Protein AF-A0A5C6M792-F1 (afdb_monomer)

pLDDT: mean 93.6, std 8.15, range [60.09, 98.56]

Structure (mmCIF, N/CA/C/O backbone):
data_AF-A0A5C6M792-F1
#
_entry.id   AF-A0A5C6M792-F1
#
loop_
_atom_site.group_PDB
_atom_site.id
_atom_site.type_symbol
_atom_site.label_atom_id
_atom_site.label_alt_id
_atom_site.label_comp_id
_atom_site.label_asym_id
_atom_site.label_entity_id
_atom_site.label_seq_id
_atom_site.pdbx_PDB_ins_code
_atom_site.Cartn_x
_atom_site.Cartn_y
_atom_site.Cartn_z
_atom_site.occupancy
_atom_site.B_iso_or_equiv
_atom_site.auth_seq_id
_atom_site.auth_comp_id
_atom_site.auth_asym_id
_atom_site.auth_atom_id
_atom_site.pdbx_PDB_model_num
ATOM 1 N N . LYS A 1 1 ? 19.924 -3.749 -3.472 1.00 66.12 1 LYS A N 1
ATOM 2 C CA . LYS A 1 1 ? 19.057 -4.596 -2.608 1.00 66.12 1 LYS A CA 1
ATOM 3 C C . LYS A 1 1 ? 18.545 -3.744 -1.450 1.00 66.12 1 LYS A C 1
ATOM 5 O O . LYS A 1 1 ? 19.306 -2.908 -0.982 1.00 66.12 1 LYS A O 1
ATOM 10 N N . MET A 1 2 ? 17.282 -3.889 -1.036 1.00 75.38 2 MET A N 1
ATOM 11 C CA . MET A 1 2 ? 16.770 -3.183 0.149 1.00 75.38 2 MET A CA 1
ATOM 12 C C . MET A 1 2 ? 17.341 -3.859 1.402 1.00 75.38 2 MET A C 1
ATOM 14 O O . MET A 1 2 ? 17.395 -5.088 1.438 1.00 75.38 2 MET A O 1
ATOM 18 N N . LYS A 1 3 ? 17.820 -3.086 2.383 1.00 83.38 3 LYS A N 1
ATOM 19 C CA . LYS A 1 3 ? 18.275 -3.642 3.667 1.00 83.38 3 LYS A CA 1
ATOM 20 C C . LYS A 1 3 ? 17.067 -4.176 4.445 1.00 83.38 3 LYS A C 1
ATOM 22 O O . LYS A 1 3 ? 15.951 -3.697 4.239 1.00 83.38 3 LYS A O 1
ATOM 27 N N . GLN A 1 4 ? 17.291 -5.160 5.313 1.00 81.00 4 GLN A N 1
ATOM 28 C CA . GLN A 1 4 ? 16.243 -5.672 6.192 1.00 81.00 4 GLN A CA 1
ATOM 29 C C . GLN A 1 4 ? 15.689 -4.529 7.051 1.00 81.00 4 GLN A C 1
ATOM 31 O O . GLN A 1 4 ? 16.444 -3.736 7.611 1.00 81.00 4 GLN A O 1
ATOM 36 N N . THR A 1 5 ? 14.367 -4.425 7.107 1.00 80.00 5 THR A N 1
ATOM 37 C CA . THR A 1 5 ? 13.636 -3.429 7.890 1.00 80.00 5 THR A CA 1
ATOM 38 C C . THR A 1 5 ? 12.331 -4.059 8.359 1.00 80.00 5 THR A C 1
ATOM 40 O O . THR A 1 5 ? 11.811 -4.962 7.699 1.00 80.00 5 THR A O 1
ATOM 43 N N . PHE A 1 6 ? 11.828 -3.611 9.504 1.00 82.62 6 PHE A N 1
ATOM 44 C CA . PHE A 1 6 ? 10.613 -4.130 10.118 1.00 82.62 6 PHE A CA 1
ATOM 45 C C . PHE A 1 6 ? 9.575 -3.012 10.173 1.00 82.62 6 PHE A C 1
ATOM 47 O O . PHE A 1 6 ? 9.871 -1.903 10.618 1.00 82.62 6 PHE A O 1
ATOM 54 N N . GLY A 1 7 ? 8.370 -3.303 9.686 1.00 87.00 7 GLY A N 1
ATOM 55 C CA . GLY A 1 7 ? 7.211 -2.438 9.882 1.00 87.00 7 GLY A CA 1
ATOM 56 C C . GLY A 1 7 ? 6.595 -2.632 11.268 1.00 87.00 7 GLY A C 1
ATOM 57 O O . GLY A 1 7 ? 7.013 -3.498 12.035 1.00 87.00 7 GLY A O 1
ATOM 58 N N . VAL A 1 8 ? 5.564 -1.845 11.573 1.00 92.00 8 VAL A N 1
ATOM 59 C CA . VAL A 1 8 ? 4.732 -2.081 12.760 1.00 92.00 8 VAL A CA 1
ATOM 60 C C . VAL A 1 8 ? 3.818 -3.283 12.480 1.00 92.00 8 VAL A C 1
ATOM 62 O O . VAL A 1 8 ? 3.130 -3.266 11.454 1.00 92.00 8 VAL A O 1
ATOM 65 N N . PRO A 1 9 ? 3.782 -4.313 13.349 1.00 95.00 9 PRO A N 1
ATOM 66 C CA . PRO A 1 9 ? 2.873 -5.445 13.186 1.00 95.00 9 PRO A CA 1
ATOM 67 C C . PRO A 1 9 ? 1.411 -4.997 13.102 1.00 95.00 9 PRO A C 1
ATOM 69 O O . PRO A 1 9 ? 0.991 -4.051 13.774 1.00 95.00 9 PRO A O 1
ATOM 72 N N . VAL A 1 10 ? 0.610 -5.678 12.283 1.00 95.44 10 VAL A N 1
ATOM 73 C CA . VAL A 1 10 ? -0.805 -5.317 12.089 1.00 95.44 10 VAL A CA 1
ATOM 74 C C . 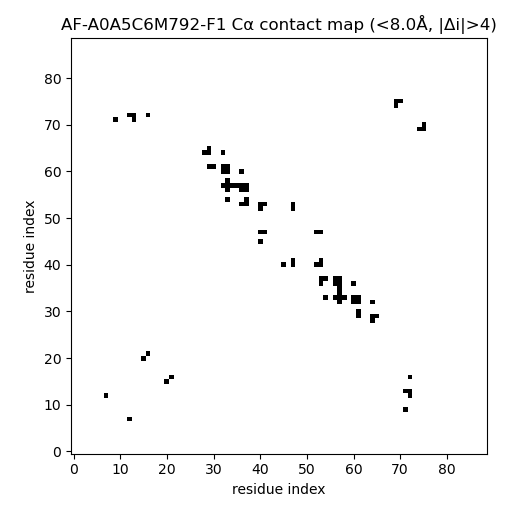VAL A 1 10 ? -1.587 -5.478 13.392 1.00 95.44 10 VAL A C 1
ATOM 76 O O . VAL A 1 10 ? -2.462 -4.668 13.693 1.00 95.44 10 VAL A O 1
ATOM 79 N N . GLU A 1 11 ? -1.223 -6.469 14.197 1.00 96.81 11 GLU A N 1
ATOM 80 C CA . GLU A 1 11 ? -1.818 -6.791 15.492 1.00 96.81 11 GLU A CA 1
ATOM 81 C C . GLU A 1 11 ? -1.655 -5.628 16.481 1.00 96.81 11 GLU A C 1
ATOM 83 O O . GLU A 1 11 ? -2.577 -5.297 17.231 1.00 96.81 11 GLU A O 1
ATOM 88 N N . GLU A 1 12 ? -0.506 -4.951 16.432 1.00 97.19 12 GLU A N 1
ATOM 89 C CA . GLU A 1 12 ? -0.208 -3.778 17.253 1.00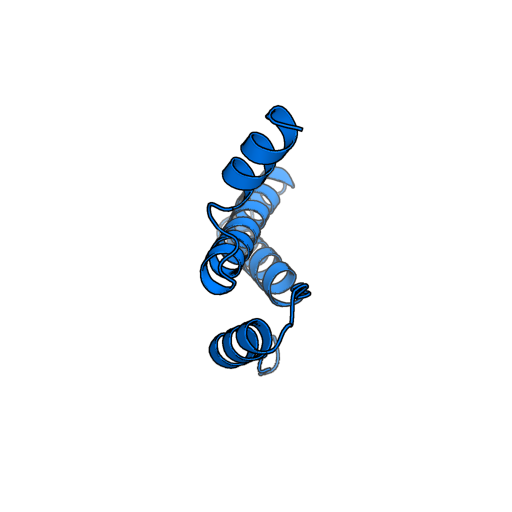 97.19 12 GLU A CA 1
ATOM 90 C C . GLU A 1 12 ? -1.032 -2.563 16.835 1.00 97.19 12 GLU A C 1
ATOM 92 O O . GLU A 1 12 ? -1.582 -1.844 17.674 1.00 97.19 12 GLU A O 1
ATOM 97 N N . ILE A 1 13 ? -1.211 -2.373 15.528 1.00 97.00 13 ILE A N 1
ATOM 98 C CA . ILE A 1 13 ? -2.089 -1.323 15.005 1.00 97.00 13 ILE A CA 1
ATOM 99 C C . ILE A 1 13 ? -3.540 -1.596 15.420 1.00 97.00 13 ILE A C 1
ATOM 101 O O . ILE A 1 13 ? -4.227 -0.700 15.909 1.00 97.00 13 ILE A O 1
ATOM 105 N N . GLN A 1 14 ? -4.004 -2.841 15.292 1.00 97.75 14 GLN A N 1
ATOM 106 C CA . GLN A 1 14 ? -5.340 -3.255 15.726 1.00 97.75 14 GLN A CA 1
ATOM 107 C C . GLN A 1 14 ? -5.545 -3.066 17.229 1.00 97.75 14 GLN A C 1
ATOM 109 O O . GLN A 1 14 ? -6.627 -2.657 17.656 1.00 97.75 14 GLN A O 1
ATOM 114 N N . ARG A 1 15 ? -4.510 -3.320 18.037 1.00 98.06 15 ARG A N 1
ATOM 115 C CA . ARG A 1 15 ? -4.509 -2.997 19.464 1.00 98.06 15 ARG A CA 1
ATOM 116 C C . ARG A 1 15 ? -4.708 -1.499 19.675 1.00 98.06 15 ARG A C 1
ATOM 118 O O . ARG A 1 15 ? -5.648 -1.124 20.367 1.00 98.06 15 ARG A O 1
ATOM 125 N N . GLY A 1 16 ? -3.920 -0.651 19.015 1.00 97.94 16 GLY A N 1
ATOM 126 C CA . GLY A 1 16 ? -4.079 0.807 19.077 1.00 97.94 16 GLY A CA 1
ATOM 127 C C . GLY A 1 16 ? -5.481 1.292 18.683 1.00 97.94 16 GLY A C 1
ATOM 128 O O . GLY A 1 16 ? -6.035 2.174 19.338 1.00 97.94 16 GLY A O 1
ATOM 129 N N . ILE A 1 17 ? -6.103 0.679 17.670 1.00 98.06 17 ILE A N 1
ATOM 130 C CA . ILE A 1 17 ? -7.476 1.004 17.242 1.00 98.06 17 ILE A CA 1
ATOM 131 C C . ILE A 1 17 ? -8.494 0.753 18.367 1.00 98.06 17 ILE A C 1
ATOM 133 O O . ILE A 1 17 ? -9.405 1.565 18.560 1.00 98.06 17 ILE A O 1
ATOM 137 N N . ARG A 1 18 ? -8.331 -0.327 19.148 1.00 97.50 18 ARG A N 1
ATOM 138 C CA . ARG A 1 18 ? -9.186 -0.607 20.319 1.00 97.50 18 ARG A CA 1
ATOM 139 C C . ARG A 1 18 ? -9.034 0.444 21.424 1.00 97.50 18 ARG A C 1
ATOM 141 O O . ARG A 1 18 ? -9.996 0.686 22.142 1.00 97.50 18 ARG A O 1
ATOM 148 N N . TYR A 1 19 ? -7.879 1.105 21.506 1.00 98.12 19 TYR A N 1
ATOM 149 C CA . TYR A 1 19 ? -7.578 2.156 22.487 1.00 98.12 19 TYR A CA 1
ATOM 150 C C . TYR A 1 19 ? -7.752 3.588 21.954 1.00 98.12 19 TYR A C 1
ATOM 152 O O . TYR A 1 19 ? -7.313 4.540 22.591 1.00 98.12 19 TYR A O 1
ATOM 160 N N . GLY A 1 20 ? -8.414 3.767 20.806 1.00 97.44 20 GLY A N 1
ATOM 161 C CA . GLY A 1 20 ? -8.826 5.091 20.329 1.00 97.44 20 GLY A CA 1
ATOM 162 C C . GLY A 1 20 ? -8.020 5.662 19.164 1.00 97.44 20 GLY A C 1
ATOM 163 O O . GLY A 1 20 ? -8.316 6.773 18.728 1.00 97.44 20 GLY A O 1
ATOM 164 N N . VAL A 1 21 ? -7.069 4.924 18.583 1.00 97.88 21 VAL A N 1
ATOM 165 C CA . VAL A 1 21 ? -6.445 5.341 17.314 1.00 97.88 21 VAL A CA 1
ATOM 166 C C . VAL A 1 21 ? -7.484 5.294 16.190 1.00 97.88 21 VAL A C 1
ATOM 168 O O . VAL A 1 21 ? -8.060 4.244 15.907 1.00 97.88 21 VAL A O 1
ATOM 171 N N . ARG A 1 22 ? -7.718 6.433 15.523 1.00 97.25 22 ARG A N 1
ATOM 172 C CA . ARG A 1 22 ? -8.698 6.555 14.419 1.00 97.25 22 ARG A CA 1
ATOM 173 C C . ARG A 1 22 ? -8.099 6.937 13.062 1.00 97.25 22 ARG A C 1
ATOM 175 O O . ARG A 1 22 ? -8.793 6.834 12.056 1.00 97.25 22 ARG A O 1
ATOM 182 N N . LYS A 1 23 ? -6.819 7.322 13.007 1.00 96.62 23 LYS A N 1
ATOM 183 C CA . LYS A 1 23 ? -6.088 7.640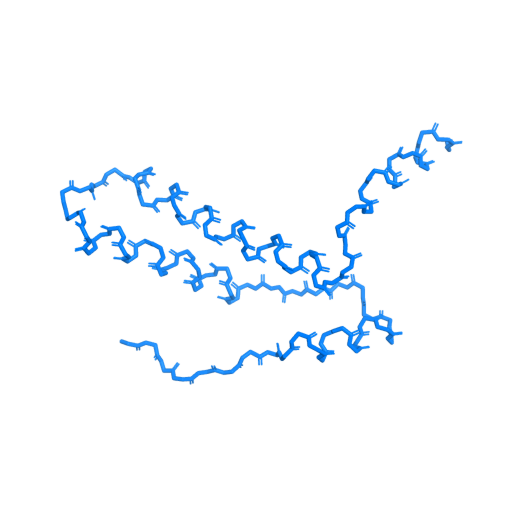 11.768 1.00 96.62 23 LYS A CA 1
ATOM 184 C C . LYS A 1 23 ? -4.737 6.932 11.764 1.00 96.62 23 LYS A C 1
ATOM 186 O O . LYS A 1 23 ? -3.937 7.141 12.669 1.00 96.62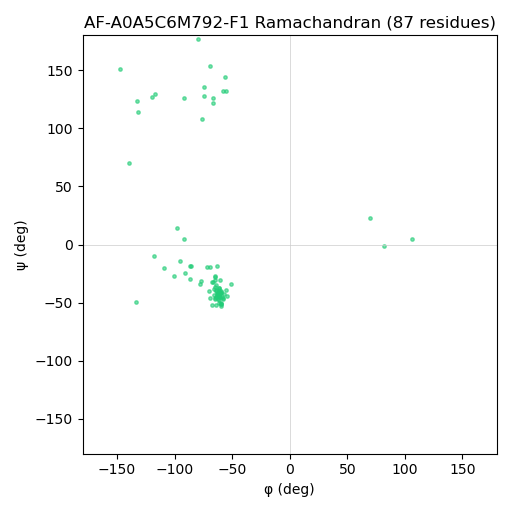 23 LYS A O 1
ATOM 191 N N . ILE A 1 24 ? -4.486 6.125 10.735 1.00 96.69 24 ILE A N 1
ATOM 192 C CA . ILE A 1 24 ? -3.237 5.378 10.549 1.00 96.69 24 ILE A CA 1
ATOM 193 C C . ILE A 1 24 ? -2.602 5.824 9.233 1.00 96.69 24 ILE A C 1
ATOM 195 O O . ILE A 1 24 ? -3.255 5.795 8.191 1.00 96.69 24 ILE A O 1
ATOM 199 N N . ASN A 1 25 ? -1.336 6.237 9.274 1.00 95.88 25 ASN A N 1
ATOM 200 C CA . ASN A 1 25 ? -0.582 6.623 8.082 1.00 95.88 25 ASN A CA 1
ATOM 201 C C . ASN A 1 25 ? 0.176 5.403 7.541 1.00 95.88 25 ASN A C 1
ATOM 203 O O . ASN A 1 25 ? 0.934 4.784 8.284 1.00 95.88 25 ASN A O 1
ATOM 207 N N . VAL A 1 26 ? -0.002 5.079 6.257 1.00 94.50 26 VAL A N 1
ATOM 208 C CA . VAL A 1 26 ? 0.681 3.963 5.580 1.00 94.50 26 VAL A CA 1
ATOM 209 C C . VAL A 1 26 ? 1.250 4.466 4.256 1.00 94.50 26 VAL A C 1
ATOM 211 O O . VAL A 1 26 ? 0.492 4.846 3.369 1.00 94.50 26 VAL A O 1
ATOM 214 N N . ASP A 1 27 ? 2.576 4.484 4.127 1.00 94.56 27 ASP A N 1
ATOM 215 C CA . ASP A 1 27 ? 3.265 5.018 2.940 1.00 94.56 27 ASP A CA 1
ATOM 216 C C . ASP A 1 27 ? 4.366 4.069 2.447 1.00 94.56 27 ASP A C 1
ATOM 218 O O . ASP A 1 27 ? 4.375 3.674 1.281 1.00 94.56 27 ASP A O 1
ATOM 222 N N . THR A 1 28 ? 5.237 3.601 3.348 1.00 94.06 28 THR A N 1
ATOM 223 C CA . THR A 1 28 ? 6.339 2.688 3.003 1.00 94.06 28 THR A CA 1
ATOM 224 C C . THR A 1 28 ? 5.856 1.427 2.279 1.00 94.06 28 THR A C 1
ATOM 226 O O . THR A 1 28 ? 6.420 1.078 1.243 1.00 94.06 28 THR A O 1
ATOM 229 N N . ASP A 1 29 ? 4.774 0.795 2.747 1.00 94.06 29 ASP A N 1
ATOM 230 C CA . ASP A 1 29 ? 4.203 -0.399 2.106 1.00 94.06 29 ASP A CA 1
ATOM 231 C C . ASP A 1 29 ? 3.755 -0.118 0.662 1.00 94.06 29 ASP A C 1
ATOM 233 O O . ASP A 1 29 ? 4.020 -0.909 -0.246 1.00 94.06 29 ASP A O 1
ATOM 237 N N . CYS A 1 30 ? 3.121 1.036 0.428 1.00 96.38 30 CYS A N 1
ATOM 238 C CA . CYS A 1 30 ? 2.658 1.458 -0.894 1.00 96.38 30 CYS A CA 1
ATOM 239 C C . CYS A 1 30 ? 3.841 1.679 -1.843 1.00 96.38 30 CYS A C 1
ATOM 241 O O . CYS A 1 30 ? 3.851 1.155 -2.960 1.00 96.38 30 CYS A O 1
ATOM 243 N N . ARG A 1 31 ? 4.878 2.392 -1.381 1.00 96.38 31 ARG A N 1
ATOM 244 C CA . ARG A 1 31 ? 6.102 2.630 -2.164 1.00 96.38 31 ARG A CA 1
ATOM 245 C C . ARG A 1 31 ? 6.817 1.325 -2.503 1.00 96.38 31 ARG A C 1
ATOM 247 O O . ARG A 1 31 ? 7.285 1.161 -3.633 1.00 96.38 31 ARG A O 1
ATOM 254 N N . MET A 1 32 ? 6.885 0.389 -1.555 1.00 95.31 32 MET A N 1
ATOM 255 C CA . MET A 1 32 ? 7.487 -0.929 -1.763 1.00 95.31 32 MET A CA 1
ATOM 256 C C . MET A 1 32 ? 6.706 -1.757 -2.784 1.00 95.31 32 MET A C 1
ATOM 258 O O . MET A 1 32 ? 7.321 -2.308 -3.698 1.00 95.31 32 MET A O 1
ATOM 262 N N . ALA A 1 33 ? 5.375 -1.801 -2.682 1.00 97.38 33 ALA A N 1
ATOM 263 C CA . ALA A 1 33 ? 4.524 -2.532 -3.618 1.00 97.38 33 ALA A CA 1
ATOM 264 C C . ALA A 1 33 ? 4.642 -1.987 -5.048 1.00 97.38 33 ALA A C 1
ATOM 266 O O . ALA A 1 33 ? 4.866 -2.755 -5.985 1.00 97.38 33 ALA A O 1
ATOM 267 N N . MET A 1 34 ? 4.579 -0.661 -5.217 1.00 98.38 34 MET A N 1
ATOM 268 C CA . MET A 1 34 ? 4.766 -0.029 -6.526 1.00 98.38 34 MET A CA 1
ATOM 269 C C . MET A 1 34 ? 6.159 -0.309 -7.090 1.00 98.38 34 MET A C 1
ATOM 271 O O . MET A 1 34 ? 6.286 -0.776 -8.219 1.00 98.38 34 MET A O 1
ATOM 275 N N . THR A 1 35 ? 7.209 -0.070 -6.299 1.00 97.88 35 THR A N 1
ATOM 276 C CA . THR A 1 35 ? 8.598 -0.271 -6.739 1.00 97.88 35 THR A CA 1
ATOM 277 C C . THR A 1 35 ? 8.860 -1.728 -7.119 1.00 97.88 35 THR A C 1
ATOM 279 O O . THR A 1 35 ? 9.525 -1.991 -8.120 1.00 97.88 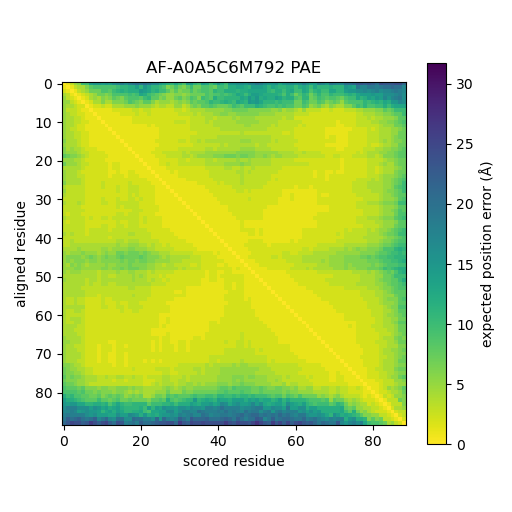35 THR A O 1
ATOM 282 N N . GLY A 1 36 ? 8.339 -2.682 -6.342 1.00 97.12 36 GLY A N 1
ATOM 283 C CA . GLY A 1 36 ? 8.450 -4.111 -6.629 1.00 97.12 36 GLY A CA 1
ATOM 284 C C . GLY A 1 36 ? 7.779 -4.491 -7.948 1.00 97.12 36 GLY A C 1
ATOM 285 O O . GLY A 1 36 ? 8.408 -5.134 -8.787 1.00 97.12 36 GLY A O 1
ATOM 286 N N . ALA A 1 37 ? 6.546 -4.028 -8.167 1.00 98.25 37 ALA A N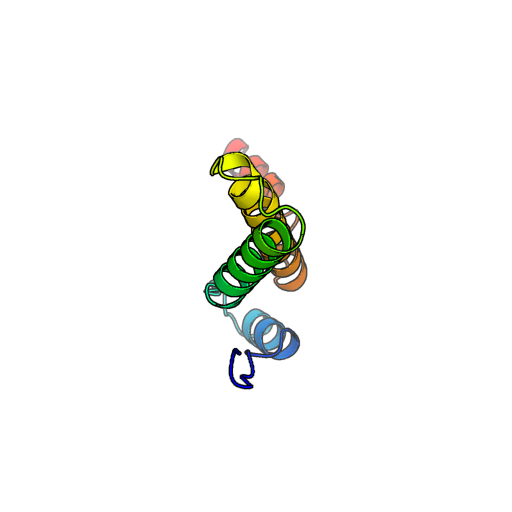 1
ATOM 287 C CA . ALA A 1 37 ? 5.803 -4.285 -9.398 1.00 98.25 37 ALA A CA 1
ATOM 288 C C . ALA A 1 37 ? 6.478 -3.667 -10.634 1.00 98.25 37 ALA A C 1
ATOM 290 O O . ALA A 1 37 ? 6.621 -4.346 -11.650 1.00 98.25 37 ALA A O 1
ATOM 291 N N . ILE A 1 38 ? 6.958 -2.420 -10.541 1.00 98.44 38 ILE A N 1
ATOM 292 C CA . ILE A 1 38 ? 7.691 -1.760 -11.636 1.00 98.44 38 ILE A CA 1
ATOM 293 C C . ILE A 1 38 ? 8.949 -2.557 -11.983 1.00 98.44 38 ILE A C 1
ATOM 295 O O . ILE A 1 38 ? 9.158 -2.900 -13.144 1.00 98.44 38 ILE A O 1
ATOM 299 N N . ARG A 1 39 ? 9.763 -2.909 -10.977 1.00 97.69 39 ARG A N 1
ATOM 300 C CA . ARG A 1 39 ? 10.980 -3.710 -11.186 1.00 97.69 39 ARG A CA 1
ATOM 301 C C . ARG A 1 39 ? 10.670 -5.043 -11.851 1.00 97.69 39 ARG A C 1
ATOM 303 O O . ARG A 1 39 ? 11.385 -5.438 -12.761 1.00 97.69 39 ARG A O 1
ATOM 310 N N . GLN A 1 40 ? 9.602 -5.715 -11.430 1.00 97.94 40 GLN A N 1
ATOM 311 C CA . GLN A 1 40 ? 9.199 -6.981 -12.027 1.00 97.94 40 GLN A CA 1
ATOM 312 C C . GLN A 1 40 ? 8.851 -6.840 -13.514 1.00 97.94 40 GLN A C 1
ATOM 314 O O . GLN A 1 40 ? 9.258 -7.696 -14.294 1.00 97.94 40 GLN A O 1
ATOM 319 N N . VAL A 1 41 ? 8.117 -5.794 -13.909 1.00 98.19 41 VAL A N 1
ATOM 320 C CA . VAL A 1 41 ? 7.777 -5.559 -15.323 1.00 98.19 41 VAL A CA 1
ATOM 321 C C . VAL A 1 41 ? 9.038 -5.284 -16.132 1.00 98.19 41 VAL A C 1
ATOM 323 O O . VAL A 1 41 ? 9.292 -5.993 -17.098 1.00 98.19 41 VAL A O 1
ATOM 326 N N . LEU A 1 42 ? 9.863 -4.332 -15.692 1.00 97.44 42 LEU A N 1
ATOM 327 C CA . LEU A 1 42 ? 11.069 -3.929 -16.421 1.00 97.44 42 LEU A CA 1
ATOM 328 C C . LEU A 1 42 ? 12.117 -5.050 -16.516 1.00 97.44 42 LEU A C 1
ATOM 330 O O . LEU A 1 42 ? 12.881 -5.093 -17.472 1.00 97.44 42 LEU A O 1
ATOM 334 N N . MET A 1 43 ? 12.155 -5.972 -15.547 1.00 97.38 43 MET A N 1
ATOM 335 C CA . MET A 1 43 ? 13.034 -7.146 -15.602 1.00 97.38 43 MET A CA 1
ATOM 336 C C . MET A 1 43 ? 12.510 -8.260 -16.514 1.00 97.38 43 MET A C 1
ATOM 338 O O . MET A 1 43 ? 13.311 -8.991 -17.086 1.00 97.38 43 MET A O 1
ATOM 342 N N . LYS A 1 44 ? 11.187 -8.451 -16.595 1.00 97.94 44 LYS A N 1
ATOM 343 C CA . LYS A 1 44 ? 10.576 -9.560 -17.351 1.00 97.94 44 LYS A CA 1
ATOM 344 C C . LYS A 1 44 ? 10.252 -9.202 -18.802 1.00 97.94 44 LYS A C 1
ATOM 346 O O . LYS A 1 44 ? 10.136 -10.110 -19.613 1.00 97.94 44 LYS A O 1
ATOM 351 N N . ALA A 1 45 ? 10.070 -7.919 -19.092 1.00 96.56 45 ALA A N 1
ATOM 352 C CA . ALA A 1 45 ? 9.666 -7.393 -20.390 1.00 96.56 45 ALA A CA 1
ATOM 353 C C . ALA A 1 45 ? 10.460 -6.104 -20.689 1.00 96.56 45 ALA A C 1
ATOM 355 O O . ALA A 1 45 ? 9.910 -5.003 -20.584 1.00 96.56 45 ALA A O 1
ATOM 356 N N . PRO A 1 46 ? 11.776 -6.210 -20.962 1.00 95.88 46 PRO A N 1
ATOM 357 C CA . PRO A 1 46 ? 12.658 -5.054 -21.155 1.00 95.88 46 PRO A CA 1
ATOM 358 C C . PRO A 1 46 ? 12.283 -4.183 -22.365 1.00 95.88 46 PRO A C 1
ATOM 360 O O . PRO A 1 46 ? 12.684 -3.025 -22.435 1.00 95.88 46 PRO A O 1
ATOM 363 N N . GLU A 1 47 ? 11.503 -4.713 -23.306 1.00 97.31 47 GLU A N 1
ATOM 364 C CA . GLU A 1 47 ? 10.954 -3.987 -24.451 1.00 97.31 47 GLU A CA 1
ATOM 365 C C . GLU A 1 47 ? 9.831 -3.007 -24.073 1.00 97.31 47 GLU A C 1
ATOM 367 O O . GLU A 1 47 ? 9.525 -2.088 -24.837 1.00 97.31 47 GLU A O 1
ATOM 372 N N . LYS A 1 48 ? 9.208 -3.173 -22.897 1.00 95.81 48 LYS A N 1
ATOM 373 C CA . LYS A 1 48 ? 8.139 -2.287 -22.425 1.00 95.81 48 LYS A CA 1
ATOM 374 C C . LYS A 1 48 ? 8.718 -0.972 -21.917 1.00 95.81 48 LYS A C 1
ATOM 376 O O . LYS A 1 48 ? 9.289 -0.901 -20.832 1.00 95.81 48 LYS A O 1
ATOM 381 N N . PHE A 1 49 ? 8.501 0.085 -22.691 1.00 95.25 49 PHE A N 1
ATOM 382 C CA . PHE A 1 49 ? 8.946 1.444 -22.375 1.00 95.25 49 PHE A CA 1
ATOM 383 C C . PHE A 1 49 ? 7.793 2.386 -21.999 1.00 95.25 49 PHE A C 1
ATOM 385 O O . PHE A 1 49 ? 8.024 3.412 -21.356 1.00 95.25 49 PHE A O 1
ATOM 392 N N . ASP A 1 50 ? 6.554 2.057 -22.386 1.00 98.12 50 ASP A N 1
ATOM 393 C CA . ASP A 1 50 ? 5.390 2.894 -22.110 1.00 98.12 50 ASP A CA 1
ATOM 394 C C . ASP A 1 50 ? 5.123 2.944 -20.596 1.00 98.12 50 ASP A C 1
ATOM 396 O O . ASP A 1 50 ? 4.945 1.898 -19.966 1.00 98.12 50 ASP A O 1
ATOM 400 N N . PRO A 1 51 ? 5.027 4.134 -19.979 1.00 97.94 51 PRO A N 1
ATOM 401 C CA . PRO A 1 51 ? 4.710 4.256 -18.563 1.00 97.94 51 PRO A CA 1
ATOM 402 C C . PRO A 1 51 ? 3.482 3.480 -18.109 1.00 97.94 51 PRO A C 1
ATOM 404 O O . PRO A 1 51 ? 3.451 2.946 -17.001 1.00 97.94 51 PRO A O 1
ATOM 407 N N . ARG A 1 52 ? 2.467 3.358 -18.960 1.00 98.00 52 ARG A N 1
ATOM 408 C CA . ARG A 1 52 ? 1.234 2.638 -18.641 1.00 98.00 52 ARG A CA 1
ATOM 409 C C . ARG A 1 52 ? 1.484 1.151 -18.425 1.00 98.00 52 ARG A C 1
ATOM 411 O O . ARG A 1 52 ? 0.794 0.552 -17.601 1.00 98.00 52 ARG A O 1
ATOM 418 N N . ASP A 1 53 ? 2.473 0.572 -19.099 1.00 97.75 53 ASP A N 1
ATOM 419 C CA . ASP A 1 53 ? 2.790 -0.849 -18.997 1.00 97.75 53 ASP A CA 1
ATOM 420 C C . ASP A 1 53 ? 3.292 -1.249 -17.609 1.00 97.75 53 ASP A C 1
ATOM 422 O O . ASP A 1 53 ? 2.927 -2.316 -17.114 1.00 97.75 53 ASP A O 1
ATOM 426 N N . TYR A 1 54 ? 4.090 -0.397 -16.960 1.00 98.06 54 TYR A N 1
ATOM 427 C CA . TYR A 1 54 ? 4.621 -0.667 -15.621 1.00 98.06 54 TYR A CA 1
ATOM 428 C C . TYR A 1 54 ? 3.860 0.066 -14.509 1.00 98.06 54 TYR A C 1
ATOM 430 O O . TYR A 1 54 ? 3.762 -0.453 -13.396 1.00 98.06 54 TYR A O 1
ATOM 438 N N . LEU A 1 55 ? 3.239 1.219 -14.783 1.00 98.50 55 LEU A N 1
ATOM 439 C CA . LEU A 1 55 ? 2.441 1.943 -13.786 1.00 98.50 55 LEU A CA 1
ATOM 440 C C . LEU A 1 55 ? 1.061 1.321 -13.558 1.00 98.50 55 LEU A C 1
ATOM 442 O O . LEU A 1 55 ? 0.557 1.375 -12.435 1.00 98.50 55 LEU A O 1
ATOM 446 N N . LYS A 1 56 ? 0.442 0.691 -14.567 1.00 98.25 56 LYS A N 1
ATOM 447 C CA . LYS A 1 56 ? -0.828 -0.033 -14.383 1.00 98.25 56 LYS A CA 1
ATOM 448 C C . LYS A 1 56 ? -0.700 -1.172 -13.356 1.00 98.25 56 LYS A C 1
ATOM 450 O O . LYS A 1 56 ? -1.479 -1.157 -12.399 1.00 98.25 56 LYS A O 1
ATOM 455 N N . PRO A 1 57 ? 0.261 -2.112 -13.470 1.00 98.25 57 PRO A N 1
ATOM 456 C CA . PRO A 1 57 ? 0.462 -3.138 -12.446 1.00 98.25 57 PRO A CA 1
ATOM 457 C C . PRO A 1 57 ? 0.969 -2.563 -11.117 1.00 98.25 57 PRO A C 1
ATOM 459 O O . PRO A 1 57 ? 0.566 -3.056 -10.067 1.00 98.25 57 PRO A O 1
ATOM 462 N N . ALA A 1 58 ? 1.770 -1.489 -11.121 1.00 98.50 58 ALA A N 1
ATOM 463 C CA . ALA A 1 58 ? 2.183 -0.819 -9.884 1.00 98.50 58 ALA A CA 1
ATOM 464 C C . ALA A 1 58 ? 0.998 -0.256 -9.091 1.00 98.50 58 ALA A C 1
ATOM 466 O O . ALA A 1 58 ? 0.913 -0.437 -7.875 1.00 98.50 58 ALA A O 1
ATOM 467 N N . ARG A 1 59 ? 0.052 0.389 -9.783 1.00 98.50 59 ARG A N 1
ATOM 468 C CA . ARG A 1 59 ? -1.171 0.916 -9.173 1.00 98.50 59 ARG A CA 1
ATOM 469 C C . ARG A 1 59 ? -2.049 -0.202 -8.620 1.00 98.50 59 ARG A C 1
ATOM 471 O O . ARG A 1 59 ? -2.618 -0.031 -7.547 1.00 98.50 59 ARG A O 1
ATOM 478 N N . GLU A 1 60 ? -2.143 -1.335 -9.316 1.00 98.56 60 GLU A N 1
ATOM 479 C CA . GLU A 1 60 ? -2.885 -2.495 -8.812 1.00 98.56 60 GLU A CA 1
ATOM 480 C C . GLU A 1 60 ? -2.220 -3.086 -7.562 1.00 98.56 60 GLU A C 1
ATOM 482 O O . GLU A 1 60 ? -2.898 -3.311 -6.564 1.00 98.56 60 GLU A O 1
ATOM 487 N N . ALA A 1 61 ? -0.892 -3.232 -7.548 1.00 98.56 61 ALA A N 1
ATOM 488 C CA . ALA A 1 61 ? -0.163 -3.697 -6.367 1.00 98.56 61 ALA A CA 1
ATOM 489 C C . ALA A 1 61 ? -0.388 -2.781 -5.149 1.00 98.56 61 ALA A C 1
ATOM 491 O O . ALA A 1 61 ? -0.692 -3.259 -4.056 1.00 98.56 61 ALA A O 1
ATOM 492 N N . MET A 1 62 ? -0.318 -1.459 -5.339 1.00 98.38 62 MET A N 1
ATOM 493 C CA . MET A 1 62 ? -0.639 -0.489 -4.285 1.00 98.38 62 MET A CA 1
ATOM 494 C C . MET A 1 62 ? -2.098 -0.598 -3.825 1.00 98.38 62 MET A C 1
ATOM 496 O O . MET A 1 62 ? -2.374 -0.557 -2.628 1.00 98.38 62 MET A O 1
ATOM 500 N N . LYS A 1 63 ? -3.042 -0.766 -4.758 1.00 98.44 63 LYS A N 1
ATOM 501 C CA . LYS A 1 63 ? -4.465 -0.930 -4.440 1.00 98.44 63 LYS A CA 1
ATOM 502 C C . LYS A 1 63 ? -4.705 -2.150 -3.549 1.00 98.44 63 LYS A C 1
ATOM 504 O O . LYS A 1 63 ? -5.482 -2.042 -2.603 1.00 98.44 63 LYS A O 1
ATOM 509 N N . GLN A 1 64 ? -4.024 -3.268 -3.802 1.00 98.38 64 GLN A N 1
ATOM 510 C CA . GLN A 1 64 ? -4.124 -4.466 -2.963 1.00 98.38 64 GLN A CA 1
ATOM 511 C C . GLN A 1 64 ? -3.605 -4.220 -1.539 1.00 98.38 64 GLN A C 1
ATOM 513 O O . GLN A 1 64 ? -4.250 -4.631 -0.574 1.00 98.38 64 GLN A O 1
ATOM 518 N N . VAL A 1 65 ? -2.501 -3.475 -1.385 1.00 97.62 65 VAL A N 1
ATOM 519 C CA . VAL A 1 65 ? -2.017 -3.040 -0.062 1.00 97.62 65 VAL A CA 1
ATOM 520 C C . VAL A 1 65 ? -3.076 -2.199 0.648 1.00 97.62 65 VAL A C 1
ATOM 522 O O . VAL A 1 65 ? -3.449 -2.516 1.777 1.00 97.62 65 VAL A O 1
ATOM 525 N N . CYS A 1 66 ? -3.611 -1.166 -0.009 1.00 97.88 66 CYS A N 1
ATOM 526 C CA . CYS A 1 66 ? -4.643 -0.309 0.575 1.00 97.88 66 CYS A CA 1
ATOM 527 C C . CYS A 1 66 ? -5.890 -1.106 0.985 1.00 97.88 66 CYS A C 1
ATOM 529 O O . CYS A 1 66 ? -6.377 -0.938 2.101 1.00 97.88 66 CYS A O 1
ATOM 531 N N . ALA A 1 67 ? -6.377 -2.002 0.122 1.00 97.94 67 ALA A N 1
ATOM 532 C CA . ALA A 1 67 ? -7.534 -2.847 0.409 1.00 97.94 67 ALA A CA 1
ATOM 533 C C . ALA A 1 67 ? -7.285 -3.763 1.618 1.00 97.94 67 ALA A C 1
ATOM 535 O O . ALA A 1 67 ? -8.114 -3.821 2.525 1.00 97.94 67 ALA A O 1
ATOM 536 N N . SER A 1 68 ? -6.116 -4.410 1.680 1.00 97.75 68 SER A N 1
ATOM 537 C CA . SER A 1 68 ? -5.711 -5.222 2.831 1.00 97.75 68 SER A CA 1
ATOM 538 C C . SER A 1 68 ? -5.705 -4.400 4.124 1.00 97.75 68 SER A C 1
ATOM 540 O O . SER A 1 68 ? -6.301 -4.819 5.114 1.00 97.75 68 SER A O 1
ATOM 542 N N . ARG A 1 69 ? -5.118 -3.194 4.113 1.00 97.31 69 ARG A N 1
ATOM 543 C CA . ARG A 1 69 ? -5.096 -2.296 5.281 1.00 97.31 69 ARG A CA 1
ATOM 544 C C . ARG A 1 69 ? -6.503 -1.862 5.698 1.00 97.31 69 ARG A C 1
ATOM 546 O O . ARG A 1 69 ? -6.812 -1.895 6.884 1.00 97.31 69 ARG A O 1
ATOM 553 N N . MET A 1 70 ? -7.378 -1.524 4.749 1.00 97.06 70 MET A N 1
ATOM 554 C CA . MET A 1 70 ? -8.775 -1.164 5.034 1.00 97.06 70 MET A CA 1
ATOM 555 C C . MET A 1 70 ? -9.544 -2.298 5.722 1.00 97.06 70 MET A C 1
ATOM 557 O O . MET A 1 70 ? -10.321 -2.035 6.642 1.00 97.06 70 MET A O 1
ATOM 561 N N . VAL A 1 71 ? -9.324 -3.550 5.308 1.00 97.62 71 VAL A N 1
ATOM 562 C CA . VAL A 1 71 ? -9.909 -4.727 5.969 1.00 97.62 71 VAL A CA 1
ATOM 563 C C . VAL A 1 71 ? -9.305 -4.906 7.362 1.00 97.62 71 VAL A C 1
ATOM 565 O O . VAL A 1 71 ? -10.043 -4.950 8.344 1.00 97.62 71 VAL A O 1
ATOM 568 N N . SER A 1 72 ? -7.974 -4.926 7.480 1.00 97.06 72 SER A N 1
ATOM 569 C CA . SER A 1 72 ? -7.278 -5.127 8.758 1.00 97.06 72 SER A CA 1
ATOM 570 C C . SER A 1 72 ? -7.590 -4.056 9.806 1.00 97.06 72 SER A C 1
ATOM 572 O O . SER A 1 72 ? -7.577 -4.359 10.997 1.00 97.06 72 SER A O 1
ATOM 574 N N . PHE A 1 73 ? -7.869 -2.820 9.385 1.00 97.44 73 PHE A N 1
ATOM 575 C CA . PHE A 1 73 ? -8.195 -1.699 10.273 1.00 97.44 73 PHE A CA 1
ATOM 576 C C . PHE A 1 73 ? -9.704 -1.540 10.523 1.00 97.44 73 PHE A C 1
ATOM 578 O O . PHE A 1 73 ? -10.115 -0.573 11.161 1.00 97.44 73 PHE A O 1
ATOM 585 N N . GLY A 1 74 ? -10.539 -2.457 10.018 1.00 96.00 74 GLY A N 1
ATOM 586 C CA . GLY A 1 74 ? -11.988 -2.440 10.240 1.00 96.00 74 GLY A CA 1
ATOM 587 C C . GLY A 1 74 ? -12.727 -1.303 9.526 1.00 96.00 74 GLY A C 1
ATOM 588 O O . GLY A 1 74 ? -13.806 -0.905 9.959 1.00 96.00 74 GLY A O 1
ATOM 589 N N . GLN A 1 75 ? -12.155 -0.749 8.452 1.00 95.69 75 GLN A N 1
ATOM 590 C CA . GLN A 1 75 ? -12.756 0.341 7.671 1.00 95.69 75 GLN A CA 1
ATOM 591 C C . GLN A 1 75 ? -13.698 -0.173 6.574 1.00 95.69 75 GLN A C 1
ATOM 593 O O . GLN A 1 75 ? -14.654 0.514 6.202 1.00 95.69 75 GLN A O 1
ATOM 598 N N . ALA A 1 76 ? -13.428 -1.370 6.044 1.00 95.69 76 ALA A N 1
ATOM 599 C CA . ALA A 1 76 ? -14.205 -1.969 4.965 1.00 95.69 76 ALA A CA 1
ATOM 600 C C . ALA A 1 76 ? -15.702 -2.070 5.327 1.00 95.69 76 ALA A C 1
ATOM 602 O O . ALA A 1 76 ? -16.068 -2.512 6.413 1.00 95.69 76 ALA A O 1
ATOM 603 N N . GLY A 1 77 ? -16.572 -1.634 4.411 1.00 94.69 77 GLY A N 1
ATOM 604 C CA . GLY A 1 77 ? -18.029 -1.662 4.594 1.00 94.69 77 GLY A CA 1
ATOM 605 C C . GLY A 1 77 ? -18.628 -0.508 5.411 1.00 94.69 77 GLY A C 1
ATOM 606 O O . GLY A 1 77 ? -19.847 -0.444 5.547 1.00 94.69 77 GLY A O 1
ATOM 607 N N . ASN A 1 78 ? -17.828 0.431 5.931 1.00 94.50 78 ASN A N 1
ATOM 608 C CA . ASN A 1 78 ? -18.367 1.572 6.689 1.00 94.50 78 ASN A CA 1
ATOM 609 C C . ASN A 1 78 ? -18.782 2.768 5.814 1.00 94.50 78 ASN A C 1
ATOM 611 O O . ASN A 1 78 ? -19.574 3.593 6.261 1.00 94.50 78 ASN A O 1
ATOM 615 N N . ALA A 1 79 ? -18.307 2.855 4.566 1.00 93.56 79 ALA A N 1
ATOM 616 C CA . ALA A 1 79 ? -18.626 3.973 3.671 1.00 93.56 79 ALA A CA 1
ATOM 617 C C . ALA A 1 79 ? -20.136 4.104 3.391 1.00 93.56 79 ALA A C 1
ATOM 619 O O . ALA A 1 79 ? -20.692 5.194 3.486 1.00 93.56 79 ALA A O 1
ATOM 620 N N . SER A 1 80 ? -20.821 2.991 3.108 1.00 92.12 80 SER A N 1
ATOM 621 C CA . SER A 1 80 ? -22.267 2.984 2.843 1.00 92.12 80 SER A CA 1
ATOM 622 C C . SER A 1 80 ? -23.096 3.397 4.062 1.00 92.12 80 SER A C 1
ATOM 624 O O . SER A 1 80 ? -24.086 4.108 3.906 1.00 92.12 80 SER A O 1
ATOM 626 N N . LYS A 1 81 ? -22.668 3.007 5.270 1.00 91.69 81 LYS A N 1
ATOM 627 C CA . LYS A 1 81 ? -23.332 3.368 6.533 1.00 91.69 81 LYS A CA 1
ATOM 628 C C . LYS A 1 81 ? -23.339 4.883 6.739 1.00 91.69 81 LYS A C 1
ATOM 630 O O . LYS A 1 81 ? -24.378 5.452 7.047 1.00 91.69 81 LYS A O 1
ATOM 635 N N . LEU A 1 82 ? -2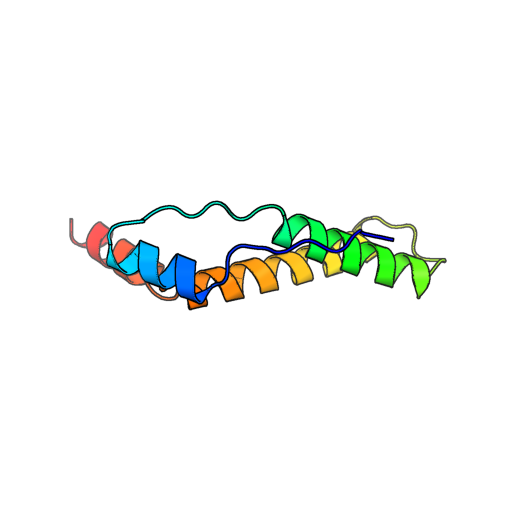2.203 5.539 6.486 1.00 88.69 82 LEU A N 1
ATOM 636 C CA . LEU A 1 82 ? -22.086 6.998 6.581 1.00 88.69 82 LEU A CA 1
ATOM 637 C C . LEU A 1 82 ? -22.982 7.715 5.566 1.00 88.69 82 LEU A C 1
ATOM 639 O O . LEU A 1 82 ? -23.636 8.696 5.909 1.00 88.69 82 LEU A O 1
ATOM 643 N N . MET A 1 83 ? -23.055 7.212 4.330 1.00 85.19 83 MET A N 1
ATOM 644 C CA . MET A 1 83 ? -23.922 7.802 3.304 1.00 85.19 83 MET A CA 1
ATOM 645 C C . MET A 1 83 ? -25.414 7.658 3.624 1.00 85.19 83 MET A C 1
ATOM 647 O O . MET A 1 83 ? -26.196 8.523 3.244 1.00 85.19 83 MET A O 1
ATOM 651 N N . GLN A 1 84 ? -25.825 6.580 4.298 1.00 81.62 84 GLN A N 1
ATOM 652 C CA . GLN A 1 84 ? -27.208 6.416 4.756 1.00 81.62 84 GLN A CA 1
ATOM 653 C C . GLN A 1 84 ? -27.543 7.405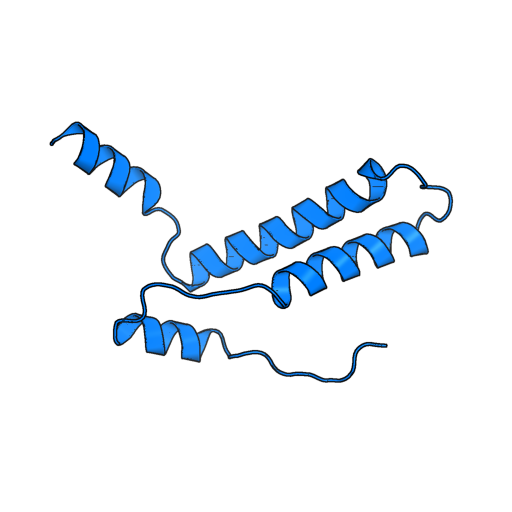 5.873 1.00 81.62 84 GLN A C 1
ATOM 655 O O . GLN A 1 84 ? -28.566 8.076 5.788 1.00 81.62 84 GLN A O 1
ATOM 660 N N . SER A 1 85 ? -26.664 7.555 6.869 1.00 77.19 85 SER A N 1
ATOM 661 C CA . SER A 1 85 ? -26.851 8.535 7.945 1.00 77.19 85 SER A CA 1
ATOM 662 C C . SER A 1 85 ? -26.938 9.967 7.413 1.00 77.19 85 SER A C 1
ATOM 664 O O . SER A 1 85 ? -27.814 10.707 7.837 1.00 77.19 85 SER A O 1
ATOM 666 N N . ALA A 1 86 ? -26.098 10.327 6.437 1.00 77.25 86 ALA A N 1
ATOM 667 C CA . ALA A 1 86 ? -26.097 11.658 5.824 1.00 77.25 86 ALA A CA 1
ATOM 668 C C . ALA A 1 86 ? -27.332 11.959 4.951 1.00 77.25 86 ALA A C 1
ATOM 670 O O . ALA A 1 86 ? -27.595 13.115 4.654 1.00 77.25 86 ALA A O 1
ATOM 671 N N . LYS A 1 87 ? -28.070 10.936 4.497 1.00 72.38 87 LYS A N 1
ATOM 672 C CA . LYS A 1 87 ? -29.344 11.111 3.773 1.00 72.38 87 LYS A CA 1
ATOM 673 C C . LYS A 1 87 ? -30.550 11.258 4.706 1.00 72.38 87 LYS A C 1
ATOM 675 O O . LYS A 1 87 ? -31.613 11.652 4.243 1.00 72.38 87 LYS A O 1
ATOM 680 N N . LEU A 1 88 ? -30.402 10.851 5.967 1.00 63.97 88 LEU A N 1
ATOM 681 C CA . LEU A 1 88 ? -31.445 10.897 6.997 1.00 63.97 88 LEU A CA 1
ATOM 682 C C . LEU A 1 88 ? -31.363 12.166 7.865 1.00 63.97 88 LEU A C 1
ATOM 684 O O . LEU A 1 88 ? -32.309 12.445 8.597 1.00 63.97 88 LEU A O 1
ATOM 688 N N . SER A 1 89 ? -30.240 12.888 7.800 1.00 60.09 89 SER A N 1
ATOM 689 C CA . SER A 1 89 ? -30.003 14.208 8.402 1.00 60.09 89 SER A CA 1
ATOM 690 C C . SER A 1 89 ? -30.337 15.333 7.434 1.00 60.09 89 SER A C 1
ATOM 692 O O . SER A 1 89 ? -30.896 16.347 7.894 1.00 60.09 89 SER A O 1
#

Mean predicted aligned error: 4.31 Å

Foldseek 3Di:
DDDDDDDDDLVVVLVVLVVPDDDDDDDVQLVCQLVVQLVVQCVVPVVDDDPCSRNVNSVVSSVVVVVVSCVSSVNPPCPVVVVVVVVVD

Nearest PDB structures (foldseek):
  3gay-assembly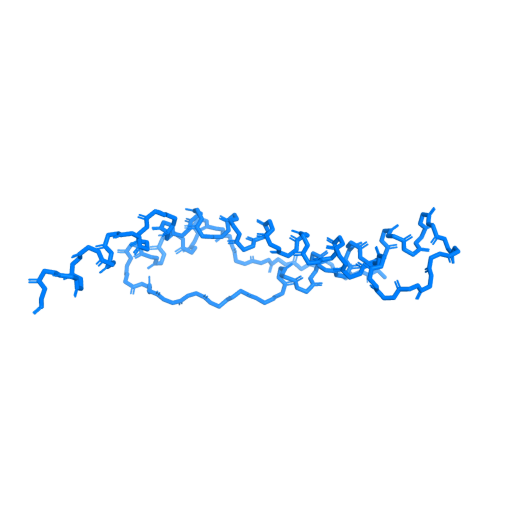1_A  TM=9.705E-01  e=2.871E-05  Giardia duodenalis
  3gak-assembly1_A  TM=9.713E-01  e=2.551E-05  Giardia duodenalis
  2isw-assembly1_A  TM=9.736E-01  e=5.179E-05  Giardia duodenalis
  2isw-assembly1_B  TM=9.291E-01  e=1.332E-04  Giardia duodenalis
  4to8-assembly1_B  TM=9.844E-01  e=5.822E-04  Staphylococcus aureus

Solvent-accessible surface area (backbone atoms only — not comparable to full-atom values): 5370 Å² total; per-residue (Å²): 133,83,75,94,79,81,79,81,57,67,68,58,53,46,51,42,41,78,75,67,53,86,78,84,90,84,56,70,67,42,55,49,32,25,53,50,38,31,51,51,40,52,72,76,39,71,85,66,75,56,66,64,72,31,48,51,55,11,51,51,42,27,48,52,52,52,51,50,50,34,52,70,69,70,50,63,82,49,67,64,57,53,56,52,55,64,73,76,107

Organism: NCBI:txid1653850

InterPro domains:
  IPR000771 Fructose-bisphosphate aldolase, class-II [PF01116] (7-77)
  IPR013785 Aldolase-type TIM barrel [G3DSA:3.20.20.70] (1-88)

Radius of gyration: 17.5 Å; Cα contacts (8 Å, |Δi|>4): 44; chains: 1; bounding box: 50×24×47 Å

Secondary structure (DSSP, 8-state):
-PPP-----HHHHHHHHHTT-------HHHHHHHHHHHHHHHHH-TT---HHHHHHHHHHHHHHHHHHHHHHTT-TTHHHHHHHHHHH-

Sequence (89 aa):
KMKQTFGVPVEEIQRGIRYGVRKINVDTDCRMAMTGAIRQVLMKAPEKFDPRDYLKPAREAMKQVCASRMVSFGQAGNASKLMQSAKLS